Protein AF-A0A229X4L0-F1 (afdb_monomer)

Organism: NCBI:txid1245748

Foldseek 3Di:
DDEDEDEDDPPDPDQPFQKKKKWQQLPPPDDDPLSLLVSSLVCLVVVVIDMDSDDDPDDPGGYMYIATDHDPDPVVRSVRVNVVSVVVNVVVVVVVVVVVVVVVVVVVVVVVVVVVVVVVVVVPDD

Mean predicted aligned error: 11.5 Å

Structure (mmCIF, N/CA/C/O backbone):
data_AF-A0A229X4L0-F1
#
_entry.id   AF-A0A229X4L0-F1
#
loop_
_atom_site.group_PDB
_atom_site.id
_atom_site.type_symbol
_atom_site.label_atom_id
_atom_site.label_alt_id
_atom_site.label_comp_id
_atom_site.label_asym_id
_atom_site.label_entity_id
_atom_site.label_seq_id
_atom_site.pdbx_PDB_ins_code
_atom_site.Cartn_x
_atom_site.Cartn_y
_atom_site.Cartn_z
_atom_site.occupancy
_atom_site.B_iso_or_equiv
_atom_site.auth_seq_id
_atom_site.auth_comp_id
_atom_site.auth_asym_id
_atom_site.auth_atom_id
_atom_site.pdbx_PDB_model_num
ATOM 1 N N . MET A 1 1 ? 1.184 -19.987 -1.237 1.00 33.25 1 MET A N 1
ATOM 2 C CA . MET A 1 1 ? 1.192 -18.737 -2.031 1.00 33.25 1 MET A CA 1
ATOM 3 C C . MET A 1 1 ? 0.816 -17.618 -1.074 1.00 33.25 1 MET A C 1
ATOM 5 O O . MET A 1 1 ? -0.229 -17.730 -0.450 1.00 33.25 1 MET A O 1
ATOM 9 N N . GLY A 1 2 ? 1.771 -16.729 -0.786 1.00 39.53 2 GLY A N 1
ATOM 10 C CA . GLY A 1 2 ? 1.984 -16.137 0.543 1.00 39.53 2 GLY A CA 1
ATOM 11 C C . GLY A 1 2 ? 1.289 -14.806 0.839 1.00 39.53 2 GLY A C 1
ATOM 12 O O . GLY A 1 2 ? 1.013 -14.018 -0.059 1.00 39.53 2 GLY A O 1
ATOM 13 N N . LEU A 1 3 ? 1.062 -14.577 2.136 1.00 48.97 3 LEU A N 1
ATOM 14 C CA . LEU A 1 3 ? 0.688 -13.295 2.732 1.00 48.97 3 LEU A CA 1
ATOM 15 C C . LEU A 1 3 ? 1.865 -12.317 2.641 1.00 48.97 3 LEU A C 1
ATOM 17 O O . LEU A 1 3 ? 2.976 -12.648 3.055 1.00 48.97 3 LEU A O 1
ATOM 21 N N . LEU A 1 4 ? 1.622 -11.116 2.112 1.00 53.91 4 LEU A N 1
ATOM 22 C CA . LEU A 1 4 ? 2.604 -10.033 2.119 1.00 53.91 4 LEU A CA 1
ATOM 23 C C . LEU A 1 4 ? 2.433 -9.235 3.422 1.00 53.91 4 LEU A C 1
ATOM 25 O O . LEU A 1 4 ? 1.485 -8.464 3.562 1.00 53.91 4 LEU A O 1
ATOM 29 N N . GLU A 1 5 ? 3.330 -9.437 4.387 1.00 56.34 5 GLU A N 1
ATOM 30 C CA . GLU A 1 5 ? 3.371 -8.643 5.620 1.00 56.34 5 GLU A CA 1
ATOM 31 C C . GLU A 1 5 ? 4.265 -7.413 5.408 1.00 56.34 5 GLU A C 1
ATOM 33 O O . GLU A 1 5 ? 5.470 -7.528 5.170 1.00 56.34 5 GLU A O 1
ATOM 38 N N . ILE A 1 6 ? 3.685 -6.212 5.492 1.00 58.19 6 ILE A N 1
ATOM 39 C CA . ILE A 1 6 ? 4.453 -4.960 5.497 1.00 58.19 6 ILE A CA 1
ATOM 40 C C . ILE A 1 6 ? 4.552 -4.481 6.943 1.00 58.19 6 ILE A C 1
ATOM 42 O O . ILE A 1 6 ? 3.664 -3.803 7.456 1.00 58.19 6 ILE A O 1
ATOM 46 N N . LEU A 1 7 ? 5.660 -4.828 7.599 1.00 52.69 7 LEU A N 1
ATOM 47 C CA . LEU A 1 7 ? 6.007 -4.299 8.914 1.00 52.69 7 LEU A CA 1
ATOM 48 C C . LEU A 1 7 ? 6.640 -2.913 8.755 1.00 52.69 7 LEU A C 1
ATOM 50 O O . LEU A 1 7 ? 7.661 -2.745 8.081 1.00 52.69 7 LEU A O 1
ATOM 54 N N . GLN A 1 8 ? 6.040 -1.906 9.383 1.00 51.25 8 GLN A N 1
ATOM 55 C CA . GLN A 1 8 ? 6.696 -0.628 9.609 1.00 51.25 8 GLN A CA 1
ATOM 56 C C . GLN A 1 8 ? 7.214 -0.556 11.039 1.00 51.25 8 GLN A C 1
ATOM 58 O O . GLN A 1 8 ? 6.474 -0.247 11.965 1.00 51.25 8 GLN A O 1
ATOM 63 N N . SER A 1 9 ? 8.509 -0.809 11.207 1.00 42.09 9 SER A N 1
ATOM 64 C CA . SER A 1 9 ? 9.239 -0.421 12.408 1.00 42.09 9 SER A CA 1
ATOM 65 C C . SER A 1 9 ? 9.999 0.873 12.121 1.00 42.09 9 SER A C 1
ATOM 67 O O . SER A 1 9 ? 11.039 0.889 11.462 1.00 42.09 9 SER A O 1
ATOM 69 N N . LEU A 1 10 ? 9.478 1.994 12.614 1.00 41.28 10 LEU A N 1
ATOM 70 C CA . LEU A 1 10 ? 10.328 3.149 12.882 1.00 41.28 10 LEU A CA 1
ATOM 71 C C . LEU A 1 10 ? 11.174 2.765 14.101 1.00 41.28 10 LEU A C 1
ATOM 73 O O . LEU A 1 10 ? 10.666 2.707 15.215 1.00 41.28 10 LEU A O 1
ATOM 77 N N . ARG A 1 11 ? 12.444 2.402 13.871 1.00 40.53 11 ARG A N 1
ATOM 78 C CA . ARG A 1 11 ? 13.422 2.128 14.935 1.00 40.53 11 ARG A CA 1
ATOM 79 C C . ARG A 1 11 ? 13.545 3.360 15.841 1.00 40.53 11 ARG A C 1
ATOM 81 O O . ARG A 1 11 ? 14.126 4.366 15.452 1.00 40.53 11 ARG A O 1
ATOM 88 N N . GLY A 1 12 ? 13.014 3.214 17.043 1.00 42.84 12 GLY A N 1
ATOM 89 C CA . GLY A 1 12 ? 13.051 4.092 18.208 1.00 42.84 12 GLY A CA 1
ATOM 90 C C . GLY A 1 12 ? 12.474 3.291 19.381 1.00 42.84 12 GLY A C 1
ATOM 91 O O . GLY A 1 12 ? 12.008 2.179 19.150 1.00 42.84 12 GLY A O 1
ATOM 92 N N . GLN A 1 13 ? 12.580 3.803 20.609 1.00 38.84 13 GLN A N 1
ATOM 93 C CA . GLN A 1 13 ? 12.107 3.204 21.875 1.00 38.84 13 GLN A CA 1
ATOM 94 C C . GLN A 1 13 ? 10.819 2.358 21.749 1.00 38.84 13 GLN A C 1
ATOM 96 O O . GLN A 1 13 ? 9.985 2.664 20.900 1.00 38.84 13 GLN A O 1
ATOM 101 N N . GLU A 1 14 ? 10.670 1.318 22.590 1.00 52.47 14 GLU A N 1
ATOM 102 C CA . GLU A 1 14 ? 9.493 0.423 22.619 1.00 52.47 14 GLU A CA 1
ATOM 103 C C . GLU A 1 14 ? 8.190 1.175 22.302 1.00 52.47 14 GLU A C 1
ATOM 105 O O . GLU A 1 14 ? 7.956 2.236 22.884 1.00 52.47 14 GLU A O 1
ATOM 110 N N . PRO A 1 15 ? 7.353 0.669 21.378 1.00 56.09 15 PRO A N 1
ATOM 111 C CA . PRO A 1 15 ? 6.180 1.400 20.930 1.00 56.09 15 PRO A CA 1
ATOM 112 C C . PRO A 1 15 ? 5.206 1.606 22.093 1.00 56.09 15 PRO A C 1
ATOM 114 O O . PRO A 1 15 ? 4.454 0.707 22.457 1.00 56.09 15 PRO A O 1
ATOM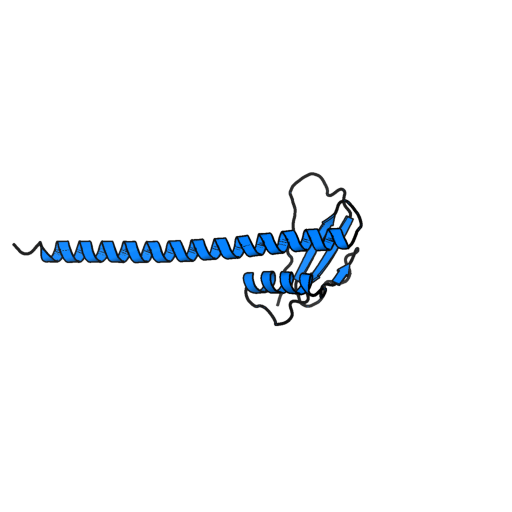 117 N N . THR A 1 16 ? 5.181 2.811 22.654 1.00 64.12 16 THR A N 1
ATOM 118 C CA . THR A 1 16 ? 4.246 3.248 23.701 1.00 64.12 16 THR A CA 1
ATOM 119 C C . THR A 1 16 ? 2.862 3.592 23.128 1.00 64.12 16 THR A C 1
ATOM 121 O O . THR A 1 16 ? 2.238 4.568 23.536 1.00 64.12 16 THR A O 1
ATOM 124 N N . GLY A 1 17 ? 2.375 2.810 22.157 1.00 74.56 17 GLY A N 1
ATOM 125 C CA . GLY A 1 17 ? 1.158 3.101 21.392 1.00 74.56 17 GLY A CA 1
ATOM 126 C C . GLY A 1 17 ? 0.222 1.905 21.215 1.00 74.56 17 GLY A C 1
ATOM 127 O O . GLY A 1 17 ? 0.574 0.753 21.475 1.00 74.56 17 GLY A O 1
ATOM 128 N N . TYR A 1 18 ? -0.989 2.180 20.735 1.00 82.94 18 TYR A N 1
ATOM 129 C CA . TYR A 1 18 ? -2.001 1.170 20.440 1.00 82.94 18 TYR A CA 1
ATOM 130 C C . TYR A 1 18 ? -1.685 0.485 19.113 1.00 82.94 18 TYR A C 1
ATOM 132 O O . TYR A 1 18 ? -1.538 1.136 18.077 1.00 82.94 18 TYR A O 1
ATOM 140 N N . THR A 1 19 ? -1.595 -0.843 19.142 1.00 87.38 19 THR A N 1
ATOM 141 C CA . THR A 1 19 ? -1.360 -1.653 17.944 1.00 87.38 19 THR A CA 1
ATOM 142 C C . THR A 1 19 ? -2.681 -2.005 17.277 1.00 87.38 19 THR A C 1
ATOM 144 O O . THR A 1 19 ? -3.585 -2.536 17.915 1.00 87.38 19 THR A O 1
ATOM 147 N N . TRP A 1 20 ? -2.757 -1.754 15.976 1.00 88.69 20 TRP A N 1
ATOM 148 C CA . TRP A 1 20 ? -3.872 -2.111 15.115 1.00 88.69 20 TRP A CA 1
ATOM 149 C C . TRP A 1 20 ? -3.378 -2.888 13.898 1.00 88.69 20 TRP A C 1
ATOM 151 O O . TRP A 1 20 ? -2.248 -2.726 13.435 1.00 88.69 20 TRP A O 1
ATOM 161 N N . TYR A 1 21 ? -4.254 -3.720 13.359 1.00 88.25 21 TYR A N 1
ATOM 162 C CA . TYR A 1 21 ? -4.030 -4.494 12.152 1.00 88.25 21 TYR A CA 1
ATOM 163 C C . TYR A 1 21 ? -5.037 -4.052 11.100 1.00 88.25 21 TYR A C 1
ATOM 165 O O . TYR A 1 21 ? -6.243 -4.101 11.334 1.00 88.25 21 TYR A O 1
ATOM 173 N N . VAL A 1 22 ? -4.538 -3.613 9.949 1.00 89.31 22 VAL A N 1
ATOM 174 C CA . VAL A 1 22 ? -5.348 -3.186 8.808 1.00 89.31 22 VAL A CA 1
ATOM 175 C C . VAL A 1 22 ? -5.196 -4.217 7.704 1.00 89.31 22 VAL A C 1
ATOM 177 O O . VAL A 1 22 ? -4.087 -4.482 7.234 1.00 89.31 22 VAL A O 1
ATOM 180 N N . HIS A 1 23 ? -6.311 -4.809 7.299 1.00 90.62 23 HIS A N 1
ATOM 181 C CA . HIS A 1 23 ? -6.365 -5.764 6.204 1.00 90.62 23 HIS A CA 1
ATOM 182 C C . HIS A 1 23 ? -6.907 -5.134 4.935 1.00 90.62 23 HIS A C 1
ATOM 184 O O . HIS A 1 23 ? -7.953 -4.481 4.931 1.00 90.62 23 HIS A O 1
ATOM 190 N N . PHE A 1 24 ? -6.170 -5.399 3.865 1.00 90.25 24 PHE A N 1
ATOM 191 C CA . PHE A 1 24 ? -6.473 -5.026 2.499 1.00 90.25 24 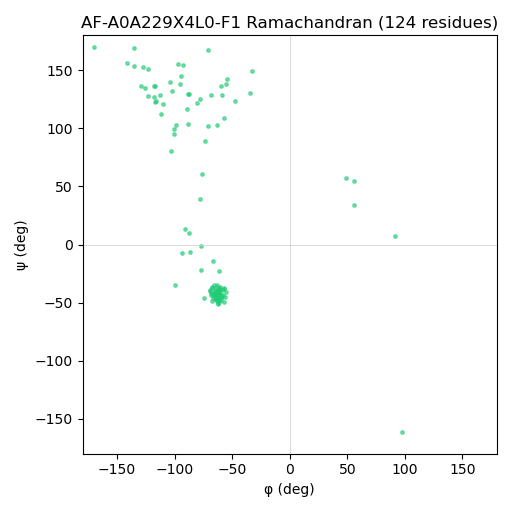PHE A CA 1
ATOM 192 C C . PHE A 1 24 ? -6.780 -6.316 1.735 1.00 90.25 24 PHE A C 1
ATOM 194 O O . PHE A 1 24 ? -5.880 -7.149 1.580 1.00 90.25 24 PHE A O 1
ATOM 201 N N . PRO A 1 25 ? -8.028 -6.539 1.303 1.00 87.94 25 PRO A N 1
ATOM 202 C CA . PRO A 1 25 ? -8.402 -7.758 0.593 1.00 87.94 25 PRO A CA 1
ATOM 203 C C . PRO A 1 25 ? -7.661 -7.956 -0.739 1.00 87.94 25 PRO A C 1
ATOM 205 O O . PRO A 1 25 ? -7.514 -9.103 -1.158 1.00 87.94 25 PRO A O 1
ATOM 208 N N . LEU A 1 26 ? -7.138 -6.886 -1.352 1.00 89.25 26 LEU A N 1
ATOM 209 C CA . LEU A 1 26 ? -6.462 -6.888 -2.653 1.00 89.25 26 LEU A CA 1
ATOM 210 C C . LEU A 1 26 ? -7.329 -7.470 -3.781 1.00 89.25 26 LEU A C 1
ATOM 212 O O . LEU A 1 26 ? -6.923 -8.388 -4.497 1.00 89.25 26 LEU A O 1
ATOM 216 N N . HIS A 1 27 ? -8.532 -6.925 -3.950 1.00 85.81 27 HIS A N 1
ATOM 217 C CA . HIS A 1 27 ? -9.424 -7.304 -5.043 1.00 85.81 27 HIS A CA 1
ATOM 218 C C . HIS A 1 27 ? -8.735 -7.133 -6.407 1.00 85.81 27 HIS A C 1
ATOM 220 O O . HIS A 1 27 ? -8.058 -6.135 -6.658 1.00 85.81 27 HIS A O 1
ATOM 226 N N . GLY A 1 28 ? -8.945 -8.104 -7.300 1.00 80.88 28 GLY A N 1
ATOM 227 C CA . GLY A 1 28 ? -8.332 -8.127 -8.633 1.00 80.88 28 GLY A CA 1
ATOM 228 C C . GLY A 1 28 ? -6.995 -8.867 -8.711 1.00 80.88 28 GLY A C 1
ATOM 229 O O . GLY A 1 28 ? -6.372 -8.825 -9.765 1.00 80.88 28 GLY A O 1
ATOM 230 N N . ASP A 1 29 ? -6.577 -9.537 -7.628 1.00 82.81 29 ASP A N 1
ATOM 231 C CA . ASP A 1 29 ? -5.388 -10.403 -7.562 1.00 82.81 29 ASP A CA 1
ATOM 232 C C . ASP A 1 29 ? -4.115 -9.740 -8.142 1.00 82.81 29 ASP A C 1
ATOM 234 O O . ASP A 1 29 ? -3.500 -10.267 -9.074 1.00 82.81 29 ASP A O 1
ATOM 238 N N . PRO A 1 30 ? -3.704 -8.569 -7.610 1.00 83.81 30 PRO A N 1
ATOM 239 C CA . PRO A 1 30 ? -2.530 -7.854 -8.097 1.00 83.81 30 PRO A CA 1
ATOM 240 C C . PRO A 1 30 ? -1.262 -8.707 -7.960 1.00 83.81 30 PRO A C 1
ATOM 242 O O . PRO A 1 30 ? -1.021 -9.328 -6.922 1.00 83.81 30 PRO A O 1
ATOM 245 N N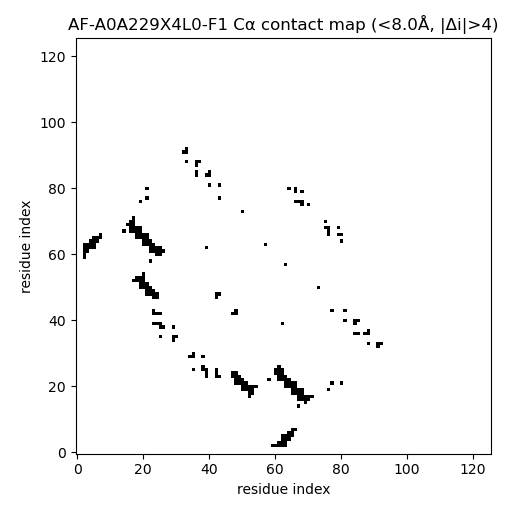 . LEU A 1 31 ? -0.429 -8.711 -9.003 1.00 79.19 31 LEU A N 1
ATOM 246 C CA . LEU A 1 31 ? 0.721 -9.615 -9.108 1.00 79.19 31 LEU A CA 1
ATOM 247 C C . LEU A 1 31 ? 2.032 -8.931 -8.726 1.00 79.19 31 LEU A C 1
ATOM 249 O O . LEU A 1 31 ? 2.929 -9.553 -8.154 1.00 79.19 31 LEU A O 1
ATOM 253 N N . THR A 1 32 ? 2.163 -7.646 -9.041 1.00 82.25 32 THR A N 1
ATOM 254 C CA . THR A 1 32 ? 3.373 -6.873 -8.763 1.00 82.25 32 THR A CA 1
ATOM 255 C C . THR A 1 32 ? 3.249 -6.074 -7.472 1.00 82.25 32 THR A C 1
ATOM 257 O O . THR A 1 32 ? 2.167 -5.682 -7.039 1.00 82.25 32 THR A O 1
ATOM 260 N N . ARG A 1 33 ? 4.391 -5.747 -6.856 1.00 80.62 33 ARG A N 1
ATOM 261 C CA . ARG A 1 33 ? 4.428 -4.916 -5.642 1.00 80.62 33 ARG A CA 1
ATOM 262 C C . ARG A 1 33 ? 3.751 -3.554 -5.838 1.00 80.62 33 ARG A C 1
ATOM 264 O O . ARG A 1 33 ? 3.094 -3.069 -4.923 1.00 80.62 33 ARG A O 1
ATOM 271 N N . SER A 1 34 ? 3.917 -2.940 -7.008 1.00 80.19 34 SER A N 1
ATOM 272 C CA . SER A 1 34 ? 3.309 -1.646 -7.331 1.00 80.19 34 SER A CA 1
ATOM 273 C C . SER A 1 34 ? 1.791 -1.749 -7.454 1.00 80.19 34 SER A C 1
ATOM 275 O O . SER A 1 34 ? 1.092 -0.892 -6.922 1.00 80.19 34 SER A O 1
ATOM 277 N N . GLU A 1 35 ? 1.283 -2.809 -8.089 1.00 82.12 35 GLU A N 1
ATOM 278 C CA . GLU A 1 35 ? -0.157 -3.087 -8.160 1.00 82.12 35 GLU A CA 1
ATOM 279 C C . GLU A 1 35 ? -0.732 -3.376 -6.775 1.00 82.12 35 GLU A C 1
ATOM 281 O O . GLU A 1 35 ? -1.757 -2.810 -6.429 1.00 82.12 35 GLU A O 1
ATOM 286 N N . ILE A 1 36 ? -0.046 -4.168 -5.942 1.00 87.44 36 ILE A N 1
ATOM 287 C CA . ILE A 1 36 ? -0.471 -4.441 -4.560 1.00 87.44 36 ILE A CA 1
ATOM 288 C C . ILE A 1 36 ? -0.619 -3.133 -3.772 1.00 87.44 36 ILE A C 1
ATOM 290 O O . ILE A 1 36 ? -1.647 -2.903 -3.139 1.00 87.44 36 ILE A O 1
ATOM 294 N N . LEU A 1 37 ? 0.389 -2.256 -3.830 1.00 88.31 37 LEU A N 1
ATOM 295 C CA . LEU A 1 37 ? 0.358 -0.964 -3.140 1.00 88.31 37 LEU A CA 1
ATOM 296 C C . LEU A 1 37 ? -0.731 -0.044 -3.703 1.00 88.31 37 LEU A C 1
ATOM 298 O O . LEU A 1 37 ? -1.435 0.605 -2.936 1.00 88.31 37 LEU A O 1
ATOM 302 N N . HIS A 1 38 ? -0.891 -0.002 -5.025 1.00 88.69 38 HIS A N 1
ATOM 303 C CA . HIS A 1 38 ? -1.923 0.796 -5.677 1.00 88.69 38 HIS A CA 1
ATOM 304 C C . HIS A 1 38 ? -3.333 0.321 -5.300 1.00 88.69 38 HIS A C 1
ATOM 306 O O . HIS A 1 38 ? -4.168 1.129 -4.894 1.00 88.69 38 HIS A O 1
ATOM 312 N N . THR A 1 39 ? -3.588 -0.987 -5.371 1.00 89.38 39 THR A N 1
ATOM 313 C CA . THR A 1 39 ? -4.858 -1.599 -4.970 1.00 89.38 39 THR A CA 1
ATOM 314 C C . THR A 1 39 ? -5.145 -1.338 -3.497 1.00 89.38 39 THR A C 1
ATOM 316 O O . THR A 1 39 ? -6.250 -0.921 -3.169 1.00 89.38 39 THR A O 1
ATOM 319 N N . ALA A 1 40 ? -4.155 -1.469 -2.612 1.00 89.75 40 ALA A N 1
ATOM 320 C CA . ALA A 1 40 ? -4.333 -1.169 -1.194 1.00 89.75 40 ALA A CA 1
ATOM 32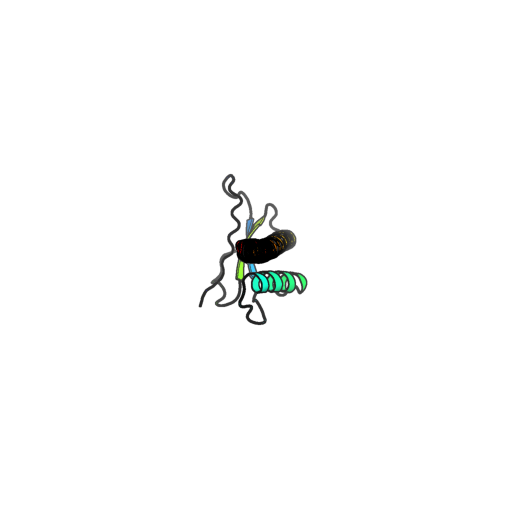1 C C . ALA A 1 40 ? -4.699 0.305 -0.927 1.00 89.75 40 ALA A C 1
ATOM 323 O O . ALA A 1 40 ? -5.574 0.580 -0.106 1.00 89.75 40 ALA A O 1
ATOM 324 N N . VAL A 1 41 ? -4.080 1.262 -1.637 1.00 91.56 41 VAL A N 1
ATOM 325 C CA . VAL A 1 41 ? -4.456 2.690 -1.556 1.00 91.56 41 VAL A CA 1
ATOM 326 C C . VAL A 1 41 ? -5.900 2.896 -2.015 1.00 91.56 41 VAL A C 1
ATOM 328 O O . VAL A 1 41 ? -6.651 3.630 -1.371 1.00 91.56 41 VAL A O 1
ATOM 331 N N . GLN A 1 42 ? -6.305 2.243 -3.106 1.00 92.06 42 GLN A N 1
ATOM 332 C CA . GLN A 1 42 ? -7.666 2.359 -3.620 1.00 92.06 42 GLN A CA 1
ATOM 333 C C . GLN A 1 42 ? -8.692 1.753 -2.654 1.00 92.06 42 GLN A C 1
ATOM 335 O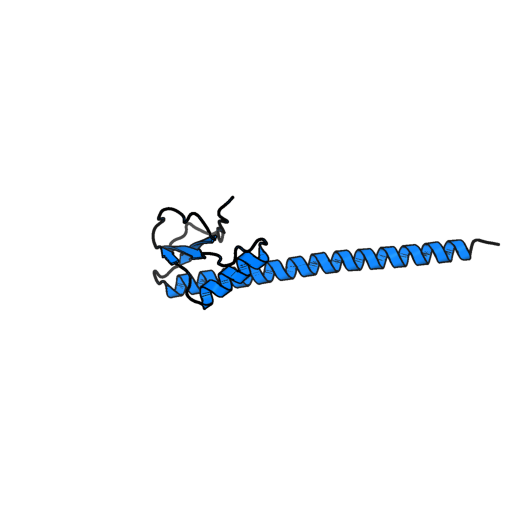 O . GLN A 1 42 ? -9.711 2.374 -2.373 1.00 92.06 42 GLN A O 1
ATOM 340 N N . GLU A 1 43 ? -8.410 0.583 -2.085 1.00 92.00 43 GLU A N 1
ATOM 341 C CA . GLU A 1 43 ? -9.281 -0.067 -1.100 1.00 92.00 43 GLU A CA 1
ATOM 342 C C . GLU A 1 43 ? -9.441 0.760 0.174 1.00 92.00 43 GLU A C 1
ATOM 344 O O . GLU A 1 43 ? -10.534 0.801 0.740 1.00 92.00 43 GLU A O 1
ATOM 349 N N . LEU A 1 44 ? -8.387 1.462 0.596 1.00 91.56 44 LEU A N 1
ATOM 350 C CA . LEU A 1 44 ? -8.459 2.409 1.703 1.00 91.56 44 LEU A CA 1
ATOM 351 C C . LEU A 1 44 ? -9.418 3.568 1.392 1.00 91.56 44 LEU A C 1
ATOM 353 O O . LEU A 1 44 ? -10.257 3.913 2.224 1.00 91.56 44 LEU A O 1
ATOM 357 N N . ARG A 1 45 ? -9.328 4.147 0.186 1.00 90.12 45 ARG A N 1
ATOM 358 C CA . ARG A 1 45 ? -10.214 5.236 -0.272 1.00 90.12 45 ARG A CA 1
ATOM 359 C C . ARG A 1 45 ? -11.664 4.779 -0.401 1.00 90.12 45 ARG A C 1
ATOM 361 O O . ARG A 1 45 ? -12.573 5.498 0.006 1.00 90.12 45 ARG A O 1
ATOM 368 N N . ASP A 1 46 ? -11.862 3.562 -0.892 1.00 92.38 46 ASP A N 1
ATOM 369 C CA . ASP A 1 46 ? -13.171 2.930 -1.048 1.00 92.38 46 ASP A CA 1
ATOM 370 C C . ASP A 1 46 ? -13.746 2.389 0.277 1.00 92.38 46 ASP A C 1
ATOM 372 O O . ASP A 1 46 ? -14.847 1.838 0.281 1.00 92.38 46 ASP A O 1
ATOM 376 N N . LYS A 1 47 ? -13.017 2.509 1.399 1.00 89.44 47 LYS A N 1
ATOM 377 C CA . LYS A 1 47 ? -13.386 1.959 2.719 1.00 89.44 47 LYS A CA 1
ATO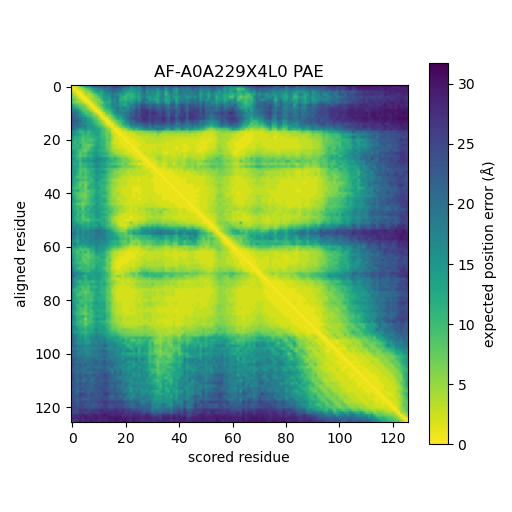M 378 C C . LYS A 1 47 ? -13.649 0.445 2.701 1.00 89.44 47 LYS A C 1
ATOM 380 O O . LYS A 1 47 ? -14.487 -0.058 3.445 1.00 89.44 47 LYS A O 1
ATOM 385 N N . LYS A 1 48 ? -12.913 -0.294 1.868 1.00 89.81 48 LYS A N 1
ATOM 386 C CA . LYS A 1 48 ? -12.980 -1.764 1.739 1.00 89.81 48 LYS A CA 1
ATOM 387 C C . LYS A 1 48 ? -11.995 -2.495 2.663 1.00 89.81 48 LYS A C 1
ATOM 389 O O . LYS A 1 48 ? -11.732 -3.679 2.476 1.00 89.81 48 LYS A O 1
ATOM 394 N N . THR A 1 49 ? -11.425 -1.792 3.638 1.00 89.25 49 THR A N 1
ATOM 395 C CA . THR A 1 49 ? -10.432 -2.320 4.581 1.00 89.25 49 THR A CA 1
ATOM 396 C C . THR A 1 49 ? -11.079 -2.811 5.866 1.00 89.25 49 THR A C 1
ATOM 398 O O . THR A 1 49 ? -12.003 -2.175 6.371 1.00 89.25 49 THR A O 1
ATOM 401 N N . THR A 1 50 ? -10.536 -3.877 6.454 1.00 89.56 50 THR A N 1
ATOM 402 C CA . THR A 1 50 ? -10.952 -4.344 7.788 1.00 89.56 50 THR A CA 1
ATOM 403 C C . THR A 1 50 ? -9.913 -3.948 8.832 1.00 89.56 50 THR A C 1
ATOM 405 O O . THR A 1 50 ? -8.716 -4.026 8.564 1.00 89.56 50 THR A O 1
ATOM 408 N N . LEU A 1 51 ? -10.360 -3.523 10.016 1.00 89.69 51 LEU A N 1
ATOM 409 C CA . LEU A 1 51 ? -9.490 -3.136 11.125 1.00 89.69 51 LEU A CA 1
ATOM 410 C C . LEU A 1 51 ? -9.702 -4.052 12.327 1.00 89.69 51 LEU A C 1
ATOM 412 O O . LEU A 1 51 ? -10.839 -4.299 12.726 1.00 89.69 51 LEU A O 1
ATOM 416 N N . TRP A 1 52 ? -8.604 -4.469 12.952 1.00 88.25 52 TRP A N 1
ATOM 417 C CA . TRP A 1 52 ? -8.618 -5.183 14.226 1.00 88.25 52 TRP A CA 1
ATOM 418 C C . TRP A 1 52 ? -7.669 -4.528 15.225 1.00 88.25 52 TRP A C 1
ATOM 420 O O . TRP A 1 52 ? -6.537 -4.190 14.889 1.00 88.25 52 TRP A O 1
ATOM 430 N N . SER A 1 53 ? -8.114 -4.387 16.471 1.00 82.38 53 SER A N 1
ATOM 431 C CA . SER A 1 53 ? -7.288 -3.937 17.601 1.00 82.38 53 SER A CA 1
ATOM 432 C C . SER A 1 53 ? -6.541 -5.086 18.292 1.00 82.38 53 SER A C 1
ATOM 434 O O . SER A 1 53 ? -5.717 -4.862 19.173 1.00 82.38 53 SER A O 1
ATOM 436 N N . SER A 1 54 ? -6.814 -6.332 17.898 1.00 77.81 54 SER A N 1
ATOM 437 C CA . SER A 1 54 ? -6.122 -7.532 18.361 1.00 77.81 54 SER A CA 1
ATOM 438 C C . SER A 1 54 ? -5.806 -8.441 17.177 1.00 77.81 54 SER A C 1
ATOM 440 O O . SER A 1 54 ? -6.467 -8.390 16.139 1.00 77.81 54 SER A O 1
ATOM 442 N N . ARG A 1 55 ? -4.758 -9.259 17.310 1.00 65.00 55 ARG A N 1
ATOM 443 C CA . ARG A 1 55 ? -4.347 -10.190 16.256 1.00 65.00 55 ARG A CA 1
ATOM 444 C C . ARG A 1 55 ? -5.343 -11.354 16.213 1.00 65.00 55 ARG A C 1
ATOM 446 O O . ARG A 1 55 ? -5.169 -12.342 16.918 1.00 65.00 55 ARG A O 1
ATOM 453 N N . SER A 1 56 ? -6.411 -11.210 15.433 1.00 62.47 56 SER A N 1
ATOM 454 C CA . SER A 1 56 ? -7.248 -12.337 15.016 1.00 62.47 56 SER A CA 1
ATOM 455 C C . SER A 1 56 ? -6.485 -13.201 14.002 1.00 62.47 56 SER A C 1
ATOM 457 O O . SER A 1 56 ? -5.418 -12.805 13.522 1.00 62.47 56 SER A O 1
ATOM 459 N N . GLU A 1 57 ? -6.982 -14.408 13.707 1.00 65.25 57 GLU A N 1
ATOM 460 C CA . GLU A 1 57 ? -6.403 -15.252 12.655 1.00 65.25 57 GLU A CA 1
ATOM 461 C C . GLU A 1 57 ? -6.178 -14.432 11.379 1.00 65.25 57 GLU A C 1
ATOM 463 O O . GLU A 1 57 ? -7.103 -13.813 10.848 1.00 65.25 57 GLU A O 1
ATOM 468 N N . ALA A 1 58 ? -4.929 -14.409 10.907 1.00 62.88 58 ALA A N 1
ATOM 469 C CA . ALA A 1 58 ? -4.569 -13.650 9.723 1.00 62.88 58 ALA A CA 1
ATOM 470 C C . ALA A 1 58 ? -5.411 -14.145 8.529 1.00 62.88 58 ALA A C 1
ATOM 472 O O . ALA A 1 58 ? -5.454 -15.355 8.274 1.00 62.88 58 ALA A O 1
ATOM 473 N N . PRO A 1 59 ? -6.076 -13.245 7.783 1.00 70.38 59 PRO A N 1
ATOM 474 C CA . PRO A 1 59 ? -6.875 -13.626 6.625 1.00 70.38 59 PRO A CA 1
ATOM 475 C C . PRO A 1 59 ? -6.048 -14.443 5.634 1.00 70.38 59 PRO A C 1
ATOM 477 O O . PRO A 1 59 ? -4.886 -14.140 5.393 1.00 70.38 59 PRO A O 1
ATOM 480 N N . LYS A 1 60 ? -6.640 -15.461 5.001 1.00 72.62 60 LYS A N 1
ATOM 481 C CA . LYS A 1 60 ? -5.911 -16.346 4.066 1.00 72.62 60 LYS A CA 1
ATOM 482 C C . LYS A 1 60 ? -5.443 -15.651 2.778 1.00 72.62 60 LYS A C 1
ATOM 484 O O . LYS A 1 60 ? -4.661 -16.235 2.032 1.00 72.62 60 LYS A O 1
ATOM 489 N N . LYS A 1 61 ? -5.959 -14.455 2.481 1.00 80.19 61 LYS A N 1
ATOM 490 C CA . LYS A 1 61 ? -5.693 -13.686 1.258 1.00 80.19 61 LYS A CA 1
ATOM 491 C C . LYS A 1 61 ? -5.587 -12.194 1.561 1.00 80.19 61 LYS A C 1
ATOM 493 O O . LYS A 1 61 ? -6.186 -11.716 2.525 1.00 80.19 61 LYS A O 1
ATOM 498 N N . GLY A 1 62 ? -4.882 -11.475 0.694 1.00 85.06 62 GLY A N 1
ATOM 499 C CA . GLY A 1 62 ? -4.705 -10.029 0.774 1.00 85.06 62 GLY A CA 1
ATOM 500 C C . GLY A 1 62 ? -3.391 -9.620 1.438 1.00 85.06 62 GLY A C 1
ATOM 501 O O . GLY A 1 62 ? -2.442 -10.401 1.532 1.00 85.06 62 GLY A O 1
ATOM 502 N N . MET A 1 63 ? -3.346 -8.373 1.893 1.00 86.88 63 MET A N 1
ATOM 503 C CA . MET A 1 63 ? -2.216 -7.777 2.597 1.00 86.88 63 MET A CA 1
ATOM 504 C C . MET A 1 63 ? -2.638 -7.382 4.007 1.00 86.88 63 MET A C 1
ATOM 506 O O . MET A 1 63 ? -3.704 -6.802 4.212 1.00 86.88 63 MET A O 1
ATOM 510 N N . LEU A 1 64 ? -1.777 -7.677 4.978 1.00 87.00 64 LEU A N 1
ATOM 511 C CA . LEU A 1 64 ? -1.953 -7.267 6.364 1.00 87.00 64 LEU A CA 1
ATOM 512 C C . LEU A 1 64 ? -0.873 -6.251 6.725 1.00 87.00 64 LEU A C 1
ATOM 514 O O . LEU A 1 64 ? 0.320 -6.489 6.523 1.00 87.00 64 LEU A O 1
ATOM 518 N N . MET A 1 65 ? -1.302 -5.122 7.273 1.00 86.69 65 MET A N 1
ATOM 519 C CA . MET A 1 65 ? -0.420 -4.072 7.751 1.00 86.69 65 MET A CA 1
ATOM 520 C C . MET A 1 65 ? -0.613 -3.883 9.251 1.00 86.69 65 MET A C 1
ATOM 522 O O . MET A 1 65 ? -1.729 -3.672 9.720 1.00 86.69 65 MET A O 1
ATOM 526 N N . GLN A 1 66 ? 0.483 -3.930 10.002 1.00 87.62 66 GLN A N 1
ATOM 527 C CA . GLN A 1 66 ? 0.489 -3.535 11.405 1.00 87.62 66 GLN A CA 1
ATOM 528 C C . GLN A 1 66 ? 0.748 -2.030 11.500 1.00 87.62 66 GLN A C 1
ATOM 530 O O . GLN A 1 66 ? 1.702 -1.520 10.909 1.00 87.62 66 GLN A O 1
ATOM 535 N N . VAL A 1 67 ? -0.097 -1.332 12.251 1.00 85.44 67 VAL A N 1
ATOM 536 C CA . VAL A 1 67 ? -0.036 0.114 12.465 1.00 85.44 67 VAL A CA 1
ATOM 537 C C . VAL A 1 67 ? -0.003 0.376 13.964 1.00 85.44 67 VAL A C 1
ATOM 539 O O . VAL A 1 67 ? -0.767 -0.220 14.717 1.00 85.44 67 VAL A O 1
ATOM 542 N N . ILE A 1 68 ? 0.883 1.264 14.399 1.00 86.19 68 ILE A N 1
ATOM 543 C CA . ILE A 1 68 ? 0.986 1.683 15.797 1.00 86.19 68 ILE A CA 1
ATOM 544 C C . ILE A 1 68 ? 0.643 3.167 15.844 1.00 86.19 68 ILE A C 1
ATOM 546 O O . ILE A 1 68 ? 1.259 3.963 15.134 1.00 86.19 68 ILE A O 1
ATOM 550 N N . VAL A 1 69 ? -0.353 3.523 16.650 1.00 82.81 69 VAL A N 1
ATOM 551 C CA . VAL A 1 69 ? -0.852 4.896 16.807 1.00 82.81 69 VAL A CA 1
ATOM 552 C C . VAL A 1 69 ? -0.773 5.337 18.264 1.00 82.81 69 VAL A C 1
ATOM 554 O O . VAL A 1 69 ? -0.837 4.511 19.174 1.00 82.81 69 VAL A O 1
ATOM 557 N N . ALA A 1 70 ? -0.617 6.642 18.488 1.00 83.94 70 ALA A N 1
ATOM 558 C CA . ALA A 1 70 ? -0.584 7.210 19.833 1.00 83.94 70 ALA A CA 1
ATOM 559 C C . ALA A 1 70 ? -1.990 7.252 20.451 1.00 83.94 70 ALA A C 1
ATOM 561 O O . ALA A 1 70 ? -2.174 6.790 21.575 1.00 83.94 70 ALA A O 1
ATOM 562 N N . ASP A 1 71 ? -2.989 7.710 19.690 1.00 82.25 71 ASP A N 1
ATOM 563 C CA . ASP A 1 71 ? -4.383 7.682 20.121 1.00 82.25 71 ASP A CA 1
ATOM 564 C C . ASP A 1 71 ? -5.093 6.440 19.583 1.00 82.25 71 ASP A C 1
ATOM 566 O O . ASP A 1 71 ? -4.964 6.069 18.416 1.00 82.25 71 ASP A O 1
ATOM 570 N N . ASN A 1 72 ? -5.916 5.811 20.422 1.00 84.56 72 ASN A N 1
ATOM 571 C CA . ASN A 1 72 ? -6.681 4.621 20.057 1.00 84.56 72 ASN A CA 1
ATOM 572 C C . ASN A 1 72 ? -7.907 4.954 19.180 1.00 84.56 72 ASN A C 1
ATOM 574 O O . ASN A 1 72 ? -9.050 4.723 19.581 1.00 84.56 72 ASN A O 1
ATOM 578 N N . LYS A 1 73 ? -7.686 5.546 18.002 1.00 86.25 73 LYS A N 1
ATOM 579 C CA . LYS A 1 73 ? -8.736 5.977 17.068 1.00 86.25 73 LYS A CA 1
ATOM 580 C C . LYS A 1 73 ? -8.549 5.326 15.701 1.00 86.25 73 LYS A C 1
ATOM 582 O O . LYS A 1 73 ? -7.499 5.460 15.077 1.00 86.25 73 LYS A O 1
ATOM 587 N N . ALA A 1 74 ? -9.607 4.695 15.195 1.00 85.44 74 ALA A N 1
ATOM 588 C CA . ALA A 1 74 ? -9.604 4.043 13.884 1.00 85.44 74 ALA A CA 1
ATOM 589 C C . ALA A 1 74 ? -9.241 5.006 12.735 1.00 85.44 74 ALA A C 1
ATOM 591 O O . ALA A 1 74 ? -8.497 4.631 11.831 1.00 85.44 74 ALA A O 1
ATOM 592 N N . ASP A 1 75 ? -9.697 6.260 12.792 1.00 87.62 75 ASP A N 1
ATOM 593 C CA . ASP A 1 75 ? -9.387 7.264 11.765 1.00 87.62 75 ASP A CA 1
ATOM 594 C C . ASP A 1 75 ? -7.888 7.587 11.691 1.00 87.62 75 ASP A C 1
ATOM 596 O O . ASP A 1 75 ? -7.340 7.764 10.601 1.00 87.62 75 ASP A O 1
ATOM 600 N N . GLU A 1 76 ? -7.196 7.618 12.833 1.00 86.75 76 GLU A N 1
ATOM 601 C CA . GLU A 1 76 ? -5.746 7.830 12.864 1.00 86.75 76 GLU A CA 1
ATOM 602 C C . GLU A 1 76 ? -4.993 6.635 12.291 1.00 86.75 76 GLU A C 1
ATOM 604 O O . GLU A 1 76 ? -4.043 6.815 11.528 1.00 86.75 76 GLU A O 1
ATOM 609 N N . VAL A 1 77 ? -5.460 5.422 12.589 1.00 87.38 77 VAL A N 1
ATOM 610 C CA . VAL A 1 77 ? -4.910 4.178 12.040 1.00 87.38 77 VAL A CA 1
ATOM 611 C C . VAL A 1 77 ? -5.018 4.169 10.517 1.00 87.38 77 VAL A C 1
ATOM 613 O O . VAL A 1 77 ? -4.028 3.911 9.832 1.00 87.38 77 VAL A O 1
ATOM 616 N N . LEU A 1 78 ? -6.192 4.502 9.971 1.00 88.94 78 LEU A N 1
ATOM 617 C CA . LEU A 1 78 ? -6.414 4.563 8.525 1.00 88.94 78 LEU A CA 1
ATOM 618 C C . LEU A 1 78 ? -5.578 5.663 7.866 1.00 88.94 78 LEU A C 1
ATOM 620 O O . LEU A 1 78 ? -4.981 5.434 6.814 1.00 88.94 78 LEU A O 1
ATOM 624 N N . LYS A 1 79 ? -5.476 6.839 8.493 1.00 88.44 79 LYS A N 1
ATOM 625 C CA . LYS A 1 79 ? -4.652 7.947 7.992 1.00 88.44 79 LYS A CA 1
ATOM 626 C C . LYS A 1 79 ? -3.165 7.589 7.973 1.00 88.44 79 LYS A C 1
ATOM 628 O O . LYS A 1 79 ? -2.474 7.873 6.990 1.00 88.44 79 LYS A O 1
ATOM 633 N N . ALA A 1 80 ? -2.674 6.947 9.033 1.00 87.81 80 ALA A N 1
ATOM 634 C CA . ALA A 1 80 ? -1.304 6.461 9.114 1.00 87.81 80 ALA A CA 1
ATOM 635 C C . ALA A 1 80 ? -1.041 5.391 8.043 1.00 87.81 80 ALA A C 1
ATOM 637 O O . ALA A 1 80 ? -0.091 5.525 7.272 1.00 87.81 80 ALA A O 1
ATOM 638 N N . ALA A 1 81 ? -1.922 4.393 7.919 1.00 88.44 81 ALA A N 1
ATOM 639 C CA . ALA A 1 81 ? -1.830 3.366 6.883 1.00 88.44 81 ALA A CA 1
ATOM 640 C C . ALA A 1 81 ? -1.804 3.973 5.469 1.00 88.44 81 ALA A C 1
ATOM 642 O O . ALA A 1 81 ? -0.946 3.623 4.661 1.00 88.44 81 ALA A O 1
ATOM 643 N N . GLY A 1 82 ? -2.681 4.939 5.184 1.00 88.62 82 GLY A N 1
ATOM 644 C CA . GLY A 1 82 ? -2.728 5.628 3.892 1.00 88.62 82 GLY A CA 1
ATOM 645 C C . GLY A 1 82 ? -1.443 6.374 3.565 1.00 88.62 82 GLY A C 1
ATOM 646 O O . GLY A 1 82 ? -0.857 6.150 2.508 1.00 88.62 82 GLY A O 1
ATOM 647 N N . THR A 1 83 ? -0.944 7.176 4.508 1.00 88.69 83 THR A N 1
ATOM 648 C CA . THR A 1 83 ? 0.310 7.937 4.348 1.00 88.69 83 THR A CA 1
ATOM 649 C C . THR A 1 83 ? 1.482 7.017 4.000 1.00 88.69 83 THR A C 1
ATOM 651 O O . THR A 1 83 ? 2.328 7.317 3.156 1.00 88.69 83 THR A O 1
ATOM 654 N N . VAL A 1 84 ? 1.530 5.860 4.651 1.00 88.00 84 VAL A N 1
ATOM 655 C CA . VAL A 1 84 ? 2.560 4.850 4.436 1.00 88.00 84 VAL A CA 1
ATOM 656 C C . VAL A 1 84 ? 2.456 4.220 3.060 1.00 88.00 84 VAL A C 1
ATOM 658 O O . VAL A 1 84 ? 3.474 4.089 2.375 1.00 88.00 84 VAL A O 1
ATOM 661 N N . LEU A 1 85 ? 1.255 3.801 2.670 1.00 88.88 85 LEU A N 1
ATOM 662 C CA . LEU A 1 85 ? 1.025 3.158 1.385 1.00 88.88 85 LEU A CA 1
ATOM 663 C C . LEU A 1 85 ? 1.333 4.113 0.234 1.00 88.88 85 LEU A C 1
ATOM 665 O O . LEU A 1 85 ? 2.033 3.723 -0.698 1.00 88.88 85 LEU A O 1
ATOM 669 N N . GLU A 1 86 ? 0.907 5.372 0.334 1.00 88.25 86 GLU A N 1
ATOM 670 C CA . GLU A 1 86 ? 1.203 6.403 -0.662 1.00 88.25 86 GLU A CA 1
ATOM 671 C C . GLU A 1 86 ? 2.712 6.655 -0.778 1.00 88.25 86 GLU A C 1
ATOM 673 O O . GLU A 1 86 ? 3.251 6.666 -1.887 1.00 88.25 86 GLU A O 1
ATOM 678 N N . ARG A 1 87 ? 3.431 6.747 0.349 1.00 87.62 87 ARG A N 1
ATOM 679 C CA . ARG A 1 87 ? 4.894 6.888 0.337 1.00 87.62 87 ARG A CA 1
ATOM 680 C C . ARG A 1 87 ? 5.584 5.680 -0.296 1.00 87.62 87 ARG A C 1
ATOM 682 O O . ARG A 1 87 ? 6.444 5.844 -1.156 1.00 87.62 87 ARG A O 1
ATOM 689 N N . ARG A 1 88 ? 5.190 4.462 0.087 1.00 85.50 88 ARG A N 1
ATOM 690 C CA . ARG A 1 88 ? 5.735 3.213 -0.475 1.00 85.50 88 ARG A CA 1
ATOM 691 C C . ARG A 1 88 ? 5.465 3.105 -1.976 1.00 85.50 88 ARG A C 1
ATOM 693 O O . ARG A 1 88 ? 6.329 2.632 -2.710 1.00 85.50 88 ARG A O 1
ATOM 700 N N . LEU A 1 89 ? 4.285 3.528 -2.424 1.00 86.31 89 LEU A N 1
ATOM 701 C CA . LEU A 1 89 ? 3.917 3.553 -3.835 1.00 86.31 89 LEU A CA 1
ATOM 702 C C . LEU A 1 89 ? 4.781 4.555 -4.605 1.00 86.31 89 LEU A C 1
ATOM 704 O O . LEU A 1 89 ? 5.275 4.232 -5.684 1.00 86.31 89 LEU A O 1
ATOM 708 N N . GLN A 1 90 ? 5.011 5.740 -4.039 1.00 87.00 90 GLN A N 1
ATOM 709 C CA . GLN A 1 90 ? 5.877 6.748 -4.646 1.00 87.00 90 GLN A CA 1
ATOM 710 C C . GLN A 1 90 ? 7.336 6.278 -4.735 1.00 87.00 90 GLN A C 1
ATOM 712 O O . GLN A 1 90 ? 7.977 6.447 -5.776 1.00 87.00 90 GLN A O 1
ATOM 717 N N . ASP A 1 91 ? 7.847 5.625 -3.688 1.00 84.06 91 ASP A N 1
ATOM 718 C CA . ASP A 1 91 ? 9.188 5.032 -3.682 1.00 84.06 91 ASP A CA 1
ATOM 719 C C . ASP A 1 91 ? 9.321 3.945 -4.761 1.00 84.06 91 ASP A C 1
ATOM 721 O O . ASP A 1 91 ? 10.320 3.897 -5.482 1.00 84.06 91 ASP A O 1
ATOM 725 N N . ALA A 1 92 ? 8.300 3.092 -4.913 1.00 79.56 92 ALA A N 1
ATOM 726 C CA . ALA A 1 92 ? 8.274 2.045 -5.933 1.00 79.56 92 ALA A CA 1
ATOM 727 C C . ALA A 1 92 ? 8.291 2.627 -7.357 1.00 79.56 92 ALA A C 1
ATOM 729 O O . ALA A 1 92 ? 9.051 2.146 -8.199 1.00 79.56 92 ALA A O 1
ATOM 730 N N . LYS A 1 93 ? 7.518 3.692 -7.611 1.00 82.00 93 LYS A N 1
ATOM 731 C CA . LYS A 1 93 ? 7.521 4.415 -8.895 1.00 82.00 93 LYS A CA 1
ATOM 732 C C . LYS A 1 93 ? 8.885 5.038 -9.194 1.00 82.00 93 LYS A C 1
ATOM 734 O O . LYS A 1 93 ? 9.470 4.761 -10.235 1.00 82.00 93 LYS A O 1
ATOM 739 N N . THR A 1 94 ? 9.436 5.783 -8.237 1.00 82.00 94 THR A N 1
ATOM 740 C CA . THR A 1 94 ? 10.734 6.462 -8.387 1.00 82.00 94 THR A CA 1
ATOM 741 C C . THR A 1 94 ? 11.871 5.461 -8.623 1.00 82.00 94 THR A C 1
ATOM 743 O O . THR A 1 94 ? 12.793 5.709 -9.398 1.00 82.00 94 THR A O 1
ATOM 746 N N . SER A 1 95 ? 11.830 4.307 -7.950 1.00 77.06 95 SER A N 1
ATOM 747 C CA . SER A 1 95 ? 12.813 3.241 -8.150 1.00 77.06 95 SER A CA 1
ATOM 748 C C . SER A 1 95 ? 12.749 2.665 -9.566 1.00 77.06 95 SER A C 1
ATOM 750 O O . SER A 1 95 ? 13.794 2.410 -10.160 1.00 77.06 95 SER A O 1
ATOM 752 N N . LEU A 1 96 ? 11.544 2.462 -10.108 1.00 73.31 96 LEU A N 1
ATOM 753 C CA . LEU A 1 96 ? 11.349 1.976 -11.474 1.00 73.31 96 LEU A CA 1
ATOM 754 C C . LEU A 1 96 ? 11.887 2.982 -12.503 1.00 73.31 96 LEU A C 1
ATOM 756 O O . LEU A 1 96 ? 12.637 2.599 -13.396 1.00 73.31 96 LEU A O 1
ATOM 760 N N . GLU A 1 97 ? 11.562 4.265 -12.340 1.00 74.19 97 GLU A N 1
ATOM 761 C CA . GLU A 1 97 ? 12.039 5.345 -13.215 1.00 74.19 97 GLU A CA 1
ATOM 762 C C . GLU A 1 97 ? 13.569 5.410 -13.253 1.00 74.19 97 GLU A C 1
ATOM 764 O O . GLU A 1 97 ? 14.157 5.492 -14.330 1.00 74.19 97 GLU A O 1
ATOM 769 N N . ARG A 1 98 ? 14.234 5.282 -12.096 1.00 71.31 98 ARG A N 1
ATOM 770 C CA . ARG A 1 98 ? 15.705 5.244 -12.039 1.00 71.31 98 ARG A CA 1
ATOM 771 C C . ARG A 1 98 ? 16.302 4.052 -12.780 1.00 71.31 98 ARG A C 1
ATOM 773 O O . ARG A 1 98 ? 17.348 4.198 -13.407 1.00 71.31 98 ARG A O 1
ATOM 780 N N . ILE A 1 99 ? 15.679 2.878 -12.684 1.00 74.06 99 ILE A N 1
ATOM 781 C CA . ILE A 1 99 ? 16.148 1.680 -13.394 1.00 74.06 99 ILE A CA 1
ATOM 782 C C . ILE A 1 99 ? 16.016 1.890 -14.906 1.00 74.06 99 ILE A C 1
ATOM 784 O O . ILE A 1 99 ? 16.978 1.663 -15.635 1.00 74.06 99 ILE A O 1
ATOM 788 N N . LEU A 1 100 ? 14.865 2.389 -15.362 1.00 76.44 100 LEU A N 1
ATOM 789 C CA . LEU A 1 100 ? 14.618 2.662 -16.779 1.00 76.44 100 LEU A CA 1
ATOM 790 C C . LEU A 1 100 ? 15.573 3.721 -17.342 1.00 76.44 100 LEU A C 1
ATOM 792 O O . LEU A 1 100 ? 16.097 3.545 -18.441 1.00 76.44 100 LEU A O 1
ATOM 796 N N . GLN A 1 101 ? 15.843 4.788 -16.584 1.00 76.75 101 GLN A N 1
ATOM 797 C CA . GLN A 1 101 ? 16.790 5.823 -16.997 1.00 76.75 101 GLN A CA 1
ATOM 798 C C . GLN A 1 101 ? 18.198 5.247 -17.176 1.00 76.75 101 GLN A C 1
ATOM 800 O O . GLN A 1 101 ? 18.811 5.438 -18.220 1.00 76.75 101 GLN A O 1
ATOM 805 N N . LYS A 1 102 ? 18.677 4.467 -16.200 1.00 81.81 102 LYS A N 1
ATOM 806 C CA . LYS A 1 102 ? 20.005 3.844 -16.256 1.00 81.81 102 LYS A CA 1
ATOM 807 C C . LYS A 1 102 ? 20.162 2.905 -17.455 1.00 81.81 102 LYS A C 1
ATOM 809 O O . LYS A 1 102 ? 21.224 2.870 -18.077 1.00 81.81 102 LYS A O 1
ATOM 814 N N . ASP A 1 103 ? 19.126 2.135 -17.774 1.00 80.12 103 ASP A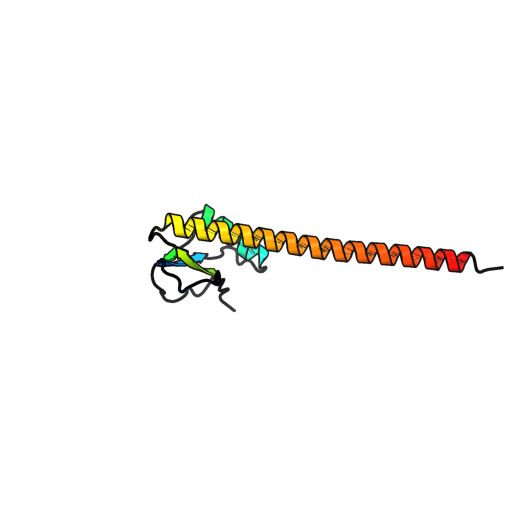 N 1
ATOM 815 C CA . ASP A 1 103 ? 19.140 1.244 -18.935 1.00 80.12 103 ASP A CA 1
ATOM 816 C C . ASP A 1 103 ? 19.160 2.023 -20.257 1.00 80.12 103 ASP A C 1
ATOM 818 O O . ASP A 1 103 ? 19.858 1.621 -21.193 1.00 80.12 103 ASP A O 1
ATOM 822 N N . ASN A 1 104 ? 18.443 3.147 -20.334 1.00 82.94 104 ASN A N 1
ATOM 823 C CA . ASN A 1 104 ? 18.478 4.033 -21.496 1.00 82.94 104 ASN A CA 1
ATOM 824 C C . ASN A 1 104 ? 19.847 4.700 -21.671 1.00 82.94 104 ASN A C 1
ATOM 826 O O . ASN A 1 104 ? 20.386 4.661 -22.778 1.00 82.94 104 ASN A O 1
ATOM 830 N N . ASP A 1 105 ? 20.437 5.228 -20.597 1.00 87.75 105 ASP A N 1
ATOM 831 C CA . ASP A 1 105 ? 21.766 5.853 -20.626 1.00 87.75 105 ASP A CA 1
ATOM 832 C C . ASP A 1 105 ? 22.817 4.850 -21.124 1.00 87.75 105 ASP A C 1
ATOM 834 O O . ASP A 1 105 ? 23.562 5.122 -22.063 1.00 87.75 105 ASP A O 1
ATOM 838 N N . LYS A 1 106 ? 22.782 3.614 -20.608 1.00 87.81 106 LYS A N 1
ATOM 839 C CA . LYS A 1 106 ? 23.682 2.539 -21.050 1.00 87.81 106 LYS A CA 1
ATOM 840 C C . LYS A 1 106 ? 23.524 2.203 -22.539 1.00 87.81 106 LYS A C 1
ATOM 842 O O . LYS A 1 106 ? 24.502 1.865 -23.206 1.00 87.81 106 LYS A O 1
ATOM 847 N N . ARG A 1 107 ? 22.300 2.247 -23.077 1.00 84.44 107 ARG A N 1
ATOM 848 C CA . ARG A 1 107 ? 22.058 2.030 -24.516 1.00 84.44 107 ARG A CA 1
ATOM 849 C C . ARG A 1 107 ? 22.604 3.181 -25.356 1.00 84.44 107 ARG A C 1
ATOM 851 O O . ARG A 1 107 ? 23.177 2.912 -26.410 1.00 84.44 107 ARG A O 1
ATOM 858 N N . ALA A 1 108 ? 22.448 4.419 -24.892 1.00 87.12 108 ALA A N 1
ATOM 859 C CA . ALA A 1 108 ? 22.997 5.593 -25.559 1.00 87.12 108 ALA A CA 1
ATOM 860 C C . ALA A 1 108 ? 24.534 5.546 -25.594 1.00 87.12 108 ALA A C 1
ATOM 862 O O . ALA A 1 108 ? 25.116 5.685 -26.669 1.00 87.12 108 ALA A O 1
ATOM 863 N N . ASP A 1 109 ? 25.178 5.229 -24.468 1.00 90.19 109 ASP A N 1
ATOM 864 C CA . ASP A 1 109 ? 26.638 5.101 -24.375 1.00 90.19 109 ASP A CA 1
ATOM 865 C C . ASP A 1 109 ? 27.181 4.026 -25.325 1.00 90.19 109 ASP A C 1
ATOM 867 O O . ASP A 1 109 ? 28.133 4.261 -26.070 1.00 90.19 109 ASP A O 1
ATOM 871 N N . ASN A 1 110 ? 26.533 2.857 -25.370 1.00 89.56 110 ASN A N 1
ATOM 872 C CA . ASN A 1 110 ? 26.909 1.783 -26.292 1.00 89.56 110 ASN A CA 1
ATOM 873 C C . ASN A 1 110 ? 26.773 2.202 -27.763 1.00 89.56 110 ASN A C 1
ATOM 875 O O . ASN A 1 110 ? 27.586 1.806 -28.599 1.00 89.56 110 ASN A O 1
ATOM 879 N N . TYR A 1 111 ? 25.749 2.991 -28.093 1.00 85.56 111 TYR A N 1
ATOM 880 C CA . TYR A 1 111 ? 25.538 3.486 -29.449 1.00 85.56 111 TYR A CA 1
ATOM 881 C C . TYR A 1 111 ? 26.618 4.499 -29.855 1.00 85.56 111 TYR A C 1
ATOM 883 O O . TYR A 1 111 ? 27.184 4.389 -30.943 1.00 85.56 111 TYR A O 1
ATOM 891 N N . VAL A 1 112 ? 26.965 5.431 -28.962 1.00 88.75 112 VAL A N 1
ATOM 892 C CA . VAL A 1 112 ? 28.053 6.400 -29.175 1.00 88.75 112 VAL A CA 1
ATOM 893 C C . VAL A 1 112 ? 29.400 5.692 -29.316 1.00 88.75 112 VAL A C 1
ATOM 895 O O . VAL A 1 112 ? 30.160 5.997 -30.238 1.00 88.75 112 VAL A O 1
ATOM 898 N N . ALA A 1 113 ? 29.689 4.713 -28.456 1.00 88.25 113 ALA A N 1
ATOM 899 C CA . ALA A 1 113 ? 30.910 3.917 -28.538 1.00 88.25 113 ALA A CA 1
ATOM 900 C C . ALA A 1 113 ? 31.013 3.176 -29.881 1.00 88.25 113 AL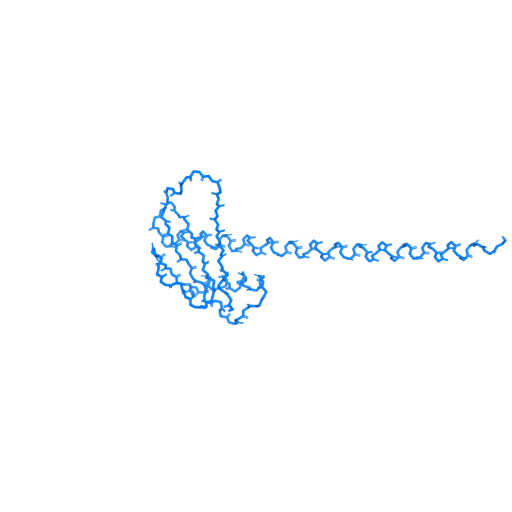A A C 1
ATOM 902 O O . ALA A 1 113 ? 32.068 3.199 -30.516 1.00 88.25 113 ALA A O 1
ATOM 903 N N . LYS A 1 114 ? 29.907 2.583 -30.355 1.00 89.69 114 LYS A N 1
ATOM 904 C CA . LYS A 1 114 ? 29.858 1.913 -31.660 1.00 89.69 114 LYS A CA 1
ATOM 905 C C . LYS A 1 114 ? 30.132 2.887 -32.807 1.00 89.69 114 LYS A C 1
ATOM 907 O O . LYS A 1 114 ? 31.015 2.622 -33.611 1.00 89.69 114 LYS A O 1
ATOM 912 N N . LEU A 1 115 ? 29.436 4.025 -32.851 1.00 88.25 115 LEU A N 1
ATOM 913 C CA . LEU A 1 115 ? 29.651 5.040 -33.888 1.00 88.25 115 LEU A CA 1
ATOM 914 C C . LEU A 1 115 ? 31.092 5.555 -33.904 1.00 88.25 115 LEU A C 1
ATOM 916 O O . LEU A 1 115 ? 31.654 5.763 -34.972 1.00 88.25 115 LEU A O 1
ATOM 920 N N . THR A 1 116 ? 31.695 5.731 -32.728 1.00 87.06 116 THR A N 1
ATOM 921 C CA . THR A 1 116 ? 33.089 6.175 -32.595 1.00 87.06 116 THR A CA 1
ATOM 922 C C . THR A 1 116 ? 34.060 5.122 -33.133 1.00 87.06 116 THR A C 1
ATOM 924 O O . THR A 1 116 ? 34.994 5.462 -33.858 1.00 87.06 116 THR A O 1
ATOM 927 N N . SER A 1 117 ? 33.818 3.843 -32.827 1.00 85.38 117 SER A N 1
ATOM 928 C CA . SER A 1 117 ? 34.591 2.722 -33.371 1.00 85.38 117 SER A CA 1
ATOM 929 C C . SER A 1 117 ? 34.444 2.603 -34.890 1.00 85.38 117 SER A C 1
ATOM 931 O O . SER A 1 117 ? 35.442 2.418 -35.581 1.00 85.38 117 SER A O 1
ATOM 933 N N . ASP A 1 118 ? 33.224 2.737 -35.416 1.00 86.94 118 ASP A N 1
ATOM 934 C CA . ASP A 1 118 ? 32.946 2.675 -36.855 1.00 86.94 118 ASP A CA 1
ATOM 935 C C . ASP A 1 118 ? 33.628 3.846 -37.593 1.00 86.94 118 ASP A C 1
ATOM 937 O O . ASP A 1 118 ? 34.224 3.651 -38.651 1.00 86.94 118 ASP A O 1
ATOM 941 N N . LEU A 1 119 ? 33.628 5.054 -37.011 1.00 83.50 119 LEU A N 1
ATOM 942 C CA . LEU A 1 119 ? 34.329 6.216 -37.571 1.00 83.50 119 LEU A CA 1
ATOM 943 C C . LEU A 1 119 ? 35.852 6.026 -37.596 1.00 83.50 119 LEU A C 1
ATOM 945 O O . LEU A 1 119 ? 36.503 6.404 -38.568 1.00 83.50 119 LEU A O 1
ATOM 949 N N . ALA A 1 120 ? 36.418 5.447 -36.534 1.00 81.25 120 ALA A N 1
ATOM 950 C CA . ALA A 1 120 ? 37.846 5.152 -36.448 1.00 81.25 120 ALA A CA 1
ATOM 951 C C . ALA A 1 120 ? 38.267 4.055 -37.441 1.00 81.25 120 ALA A C 1
ATOM 953 O O . ALA A 1 120 ? 39.332 4.150 -38.044 1.00 81.25 120 ALA A O 1
ATOM 954 N N . ALA A 1 121 ? 37.416 3.048 -37.660 1.00 79.69 121 ALA A N 1
ATOM 955 C CA . ALA A 1 121 ? 37.642 2.018 -38.671 1.00 79.69 121 ALA A CA 1
ATOM 956 C C . ALA A 1 121 ? 37.598 2.586 -40.101 1.00 79.69 121 ALA A C 1
ATOM 958 O O . ALA A 1 121 ? 38.369 2.158 -40.954 1.00 79.69 121 ALA A O 1
ATOM 959 N N . LEU A 1 122 ? 36.739 3.578 -40.358 1.00 76.38 122 LEU A N 1
ATOM 960 C CA . LEU A 1 122 ? 36.631 4.245 -41.660 1.00 76.38 122 LEU A CA 1
ATOM 961 C C . LEU A 1 122 ? 37.753 5.261 -41.935 1.00 76.38 122 LEU A C 1
ATOM 963 O O . LEU A 1 122 ? 37.995 5.580 -43.096 1.00 76.38 122 LEU A O 1
ATOM 967 N N . SER A 1 123 ? 38.436 5.783 -40.908 1.00 69.56 123 SER A N 1
ATOM 968 C CA . SER A 1 123 ? 39.574 6.703 -41.087 1.00 69.56 123 SER A CA 1
ATOM 969 C C . SER A 1 123 ? 40.944 6.011 -41.107 1.00 69.56 123 SER A C 1
ATOM 971 O O . SER A 1 123 ? 41.944 6.663 -41.405 1.00 69.56 123 SER A O 1
ATOM 973 N N . GLY A 1 124 ? 40.989 4.704 -40.823 1.00 60.03 124 GLY A N 1
ATOM 974 C CA . GLY A 1 124 ? 42.205 3.888 -40.753 1.00 60.03 124 GLY A CA 1
ATOM 975 C C . GLY A 1 124 ? 42.681 3.266 -42.070 1.00 60.03 124 GLY A C 1
ATOM 976 O O . GLY A 1 124 ? 43.585 2.439 -42.027 1.00 60.03 124 GLY A O 1
ATOM 977 N N . ASP A 1 125 ? 42.105 3.639 -43.216 1.00 53.03 125 ASP A N 1
ATOM 978 C CA . ASP A 1 125 ? 42.545 3.181 -44.542 1.00 53.03 125 ASP A CA 1
ATOM 979 C C . ASP A 1 125 ? 43.348 4.301 -45.237 1.00 53.03 125 ASP A C 1
ATOM 981 O O . ASP A 1 125 ? 42.821 5.095 -46.023 1.00 53.03 125 ASP A O 1
ATOM 985 N N . ARG A 1 126 ? 44.631 4.422 -44.868 1.00 47.19 126 ARG A N 1
ATOM 986 C CA . ARG A 1 126 ? 45.675 5.139 -45.619 1.00 47.19 126 ARG A CA 1
ATOM 987 C C . ARG A 1 126 ? 47.072 4.663 -45.249 1.00 47.19 126 ARG A C 1
ATOM 989 O O . ARG A 1 126 ? 47.368 4.599 -44.037 1.00 47.19 126 ARG A O 1
#

pLDDT: mean 78.85, std 14.25, range [33.25, 92.38]

Secondary structure (DSSP, 8-state):
---EEEE----SSS--SEEEEEEE--TT---SHHHHH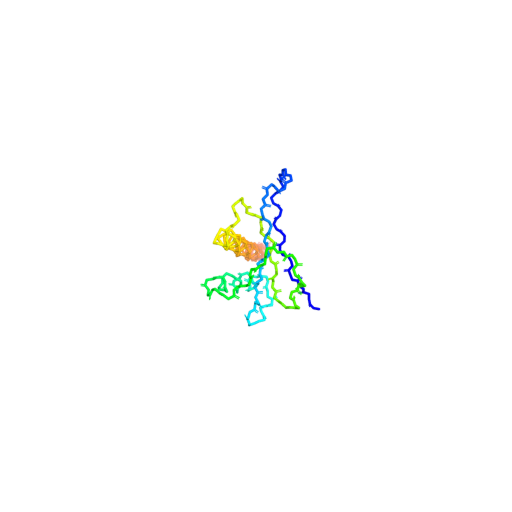HHHHHHHHTT--EEESS-PPPPSSSEEEEEEESS--HHHHHHHHHHHHHHHHHHHHHHHHHHHHHHHHHHHHHHHHHHHHHHHHHH---

Solvent-accessible surface area (backbone atoms only — not comparable to full-atom values): 7425 Å² total; per-residue (Å²): 135,82,76,54,74,53,82,73,78,80,90,65,77,82,81,89,44,45,56,34,38,42,34,31,63,44,82,85,70,57,85,47,73,63,47,43,35,50,42,39,48,49,33,56,74,70,66,62,51,49,78,34,76,59,91,64,86,76,70,94,64,36,36,48,32,58,44,74,31,80,62,93,42,71,68,57,48,52,50,51,52,47,57,49,36,54,51,54,40,50,51,51,52,54,52,51,53,53,53,54,50,53,56,50,52,53,51,50,51,53,51,52,53,48,53,53,51,55,53,52,62,69,68,66,81,123

Nearest PDB structures (foldseek):
  7of6-assembly1_C  TM=5.095E-01  e=8.567E+00  Homo sapiens

Radius of gyration: 23.34 Å; Cα contacts (8 Å, |Δi|>4): 132; chains: 1; bounding box: 59×27×69 Å

Sequence (126 aa):
MGLLEILQSLRGQEPTGYTWYVHFPLHGDPLTRSEILHTAVQELRDKKTTLWSSRSEAPKKGMLMQVIVADNKADEVLKAAGTVLERRLQDAKTSLERILQKDNDKRADNYVAKLTSDLAALSGDR